Protein AF-A0A293ML56-F1 (afdb_monomer)

Mean predicted aligned error: 10.63 Å

Radius of gyration: 16.49 Å; Cα contacts (8 Å, |Δi|>4): 167; cha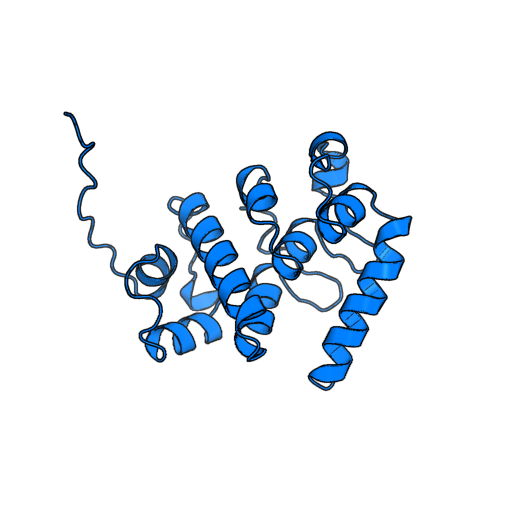ins: 1; bounding box: 34×55×40 Å

Solvent-accessible surface area (backbone atoms only — not comparable to full-atom values): 9552 Å² total; per-residue (Å²): 132,78,53,80,68,55,49,54,56,44,51,57,53,52,54,66,57,33,53,78,79,29,69,44,50,30,24,53,74,69,66,42,90,64,33,69,80,50,66,43,79,64,59,65,71,38,53,38,98,59,41,39,38,53,56,36,52,29,42,68,73,45,45,49,72,56,62,75,74,46,84,53,79,78,55,49,77,45,53,25,75,85,68,45,26,24,60,52,46,27,48,49,34,46,70,61,74,47,68,67,45,29,52,35,30,49,54,40,45,29,50,51,41,64,76,39,66,89,62,81,68,62,45,50,77,76,35,51,67,52,42,56,44,54,76,66,46,83,81,65,85,82,46,59,40,47,43,63,52,70,65,62,85,66,86,74,77,82,67,82,88,84,130

Secondary structure (DSSP, 8-state):
---HHHHHHHHHHHHHHHHHH-HHHHHHHTT-TTGGGG--HHHHH---TTS--HHHHHHHHT-HHHHHHS-HHHHSS---TTS--HHHHHHHHHHT--HHHHHHHHHHHHHHHHHTTTTT--HHHH-HHHHHHHTT-TT-SS-HHHHHHHT------------

Organism: Ornithodoros erraticus (NCBI:txid265619)

Nearest PDB structures (foldseek):
  5et0-assembly1_A  TM=6.846E-01  e=7.139E-02  Mus musculus
  6wj5-assembly1_D  TM=4.632E-01  e=1.851E-02  Homo sapiens
  8pwl-assembly1_A  TM=4.954E-01  e=7.139E-02  Homo sapiens
  7lcy-assembly2_B  TM=3.608E-01  e=8.689E-01  Drosophila melanogaster

Foldseek 3Di:
DDDLVVVVVVVVVLLVQQVPPAVLLVCLLVVPPVSVVSDDPDSQCDAGPQRDGSLLSCLLNLVLVCVVPHPVQVQQCGATNVRDGSLNSLLSLCVSPDPVSVVSSQSNLLSNLVVCVVPPDQCCVSRVSVLVVCVVPVPPPDGSNVCSSVVPPPDDDPDPDDD

Sequence (163 aa):
MYGKGDYEQLLFFLDSFTAASCPLHSAVISGNPLYQRYVNEENLRARDDFGRSVLHVAALHGHVDILKIFPIKESLTVRDRFGMTPLMYLDKLWKDGHSEKRSLALRSLDMLCSQLYDAQVAWDKQLPAISRNIKKERVVLASVLCHAVMGDFSVERLAPCEH

Structure (mmCIF, N/CA/C/O backbone):
data_AF-A0A293ML56-F1
#
_entry.id   AF-A0A293ML56-F1
#
loop_
_atom_site.group_PDB
_atom_site.id
_atom_site.type_symbol
_atom_site.label_atom_id
_atom_site.label_alt_id
_atom_site.label_comp_id
_atom_site.label_asym_id
_atom_site.label_entity_id
_atom_site.label_seq_id
_atom_site.pdbx_PDB_ins_code
_atom_site.Cartn_x
_atom_site.Cartn_y
_atom_site.Cartn_z
_atom_site.occupancy
_atom_site.B_iso_or_equiv
_atom_site.auth_seq_id
_atom_site.auth_comp_id
_atom_site.auth_asym_id
_atom_site.auth_atom_id
_atom_site.pdbx_PDB_model_num
ATOM 1 N N . MET A 1 1 ? -10.708 -19.250 2.090 1.00 48.72 1 MET A N 1
ATOM 2 C CA . MET A 1 1 ? -10.039 -17.979 2.446 1.00 48.72 1 MET A CA 1
ATOM 3 C C . MET A 1 1 ? -8.786 -18.350 3.221 1.00 48.72 1 MET A C 1
ATOM 5 O O . MET A 1 1 ? -8.922 -19.086 4.186 1.00 48.72 1 MET A O 1
ATOM 9 N N . TYR A 1 2 ? -7.603 -17.960 2.744 1.00 45.88 2 TYR A N 1
ATOM 10 C CA . TYR A 1 2 ? -6.306 -18.332 3.332 1.00 45.88 2 TYR A CA 1
ATOM 11 C C . TYR A 1 2 ? -6.195 -17.930 4.811 1.00 45.88 2 TYR A C 1
ATOM 13 O O . TYR A 1 2 ? -6.778 -16.916 5.215 1.00 45.88 2 TYR A O 1
ATOM 21 N N . GLY A 1 3 ? -5.465 -18.717 5.608 1.00 54.38 3 GLY A N 1
ATOM 22 C CA . GLY A 1 3 ? -5.187 -18.406 7.006 1.00 54.38 3 GLY A CA 1
ATOM 23 C C . GLY A 1 3 ? -4.442 -17.077 7.148 1.00 54.38 3 GLY A C 1
ATOM 24 O O . GLY A 1 3 ? -3.784 -16.604 6.222 1.00 54.38 3 GLY A O 1
ATOM 25 N N . LYS A 1 4 ? -4.562 -16.441 8.319 1.00 57.19 4 LYS A N 1
ATOM 26 C CA . LYS A 1 4 ? -3.985 -15.114 8.594 1.00 57.19 4 LYS A CA 1
ATOM 27 C C . LYS A 1 4 ? -2.470 -15.059 8.317 1.00 57.19 4 LYS A C 1
ATOM 29 O O . LYS A 1 4 ? -2.021 -14.097 7.710 1.00 57.19 4 LYS A O 1
ATOM 34 N N . GLY A 1 5 ? -1.723 -16.104 8.693 1.00 59.25 5 GLY A N 1
ATOM 35 C CA . GLY A 1 5 ? -0.283 -16.226 8.416 1.00 59.25 5 GLY A CA 1
ATOM 36 C C . GLY A 1 5 ? 0.046 -16.532 6.950 1.00 59.25 5 GLY A C 1
ATOM 37 O O . GLY A 1 5 ? 1.013 -15.997 6.414 1.00 59.25 5 GLY A O 1
ATOM 38 N N . ASP A 1 6 ? -0.803 -17.308 6.273 1.00 65.94 6 ASP A N 1
ATOM 39 C CA . ASP A 1 6 ? -0.615 -17.670 4.863 1.00 65.94 6 ASP A CA 1
ATOM 40 C C . ASP A 1 6 ? -0.719 -16.445 3.952 1.00 65.94 6 ASP A C 1
ATOM 42 O O . ASP A 1 6 ? -0.051 -16.368 2.929 1.00 65.94 6 ASP A O 1
ATOM 46 N N . TYR A 1 7 ? -1.550 -15.464 4.318 1.00 70.88 7 TYR A N 1
ATOM 47 C CA . TYR A 1 7 ? -1.723 -14.259 3.513 1.00 70.88 7 TYR A CA 1
ATOM 48 C C . TYR A 1 7 ? -0.512 -13.324 3.555 1.00 70.88 7 TYR A C 1
ATOM 50 O O . TYR A 1 7 ? -0.224 -12.669 2.562 1.00 70.88 7 TYR A O 1
ATOM 58 N N . GLU A 1 8 ? 0.198 -13.238 4.677 1.00 69.12 8 GLU A N 1
ATOM 59 C CA . GLU A 1 8 ? 1.400 -12.398 4.765 1.00 69.12 8 GLU A CA 1
ATOM 60 C C . GLU A 1 8 ? 2.562 -13.010 4.009 1.00 69.12 8 GLU A C 1
ATOM 62 O O . GLU A 1 8 ? 3.251 -12.316 3.267 1.00 69.12 8 GLU A O 1
ATOM 67 N N . GLN A 1 9 ? 2.728 -14.324 4.150 1.00 75.44 9 GLN A N 1
ATOM 68 C CA . GLN A 1 9 ? 3.687 -15.080 3.356 1.00 75.44 9 GLN A CA 1
ATOM 69 C C . GLN A 1 9 ? 3.346 -14.993 1.870 1.00 75.44 9 GLN A C 1
ATOM 71 O O . GLN A 1 9 ? 4.243 -14.805 1.054 1.00 75.44 9 GLN A O 1
ATOM 76 N N . LEU A 1 10 ? 2.055 -15.047 1.523 1.00 77.38 10 LEU A N 1
ATOM 77 C CA . LEU A 1 10 ? 1.583 -14.811 0.165 1.00 77.38 10 LEU A CA 1
ATOM 78 C C . LEU A 1 10 ? 1.966 -13.406 -0.302 1.00 77.38 10 LEU A C 1
ATOM 80 O O . LEU A 1 10 ? 2.605 -13.296 -1.332 1.00 77.38 10 LEU A O 1
ATOM 84 N N . LEU A 1 11 ? 1.641 -12.341 0.434 1.00 78.06 11 LEU A N 1
ATOM 85 C CA . LEU A 1 11 ? 1.986 -10.974 0.029 1.00 78.06 11 LEU A CA 1
ATOM 86 C C . LEU A 1 11 ? 3.496 -10.773 -0.141 1.00 78.06 11 LEU A C 1
ATOM 88 O O . LEU A 1 11 ? 3.914 -10.266 -1.177 1.00 78.06 11 LEU A O 1
ATOM 92 N N . PHE A 1 12 ? 4.299 -11.242 0.814 1.00 80.25 12 PHE A N 1
ATOM 93 C CA . PHE A 1 12 ? 5.759 -11.209 0.718 1.00 80.25 12 PHE A CA 1
ATOM 94 C C . PHE A 1 12 ? 6.260 -11.946 -0.531 1.00 80.25 12 PHE A C 1
ATOM 96 O O . PHE A 1 12 ? 7.122 -11.455 -1.260 1.00 80.25 12 PHE A O 1
ATOM 103 N N . PHE A 1 13 ? 5.685 -13.116 -0.814 1.00 82.50 13 PHE A N 1
ATOM 104 C CA . PHE A 1 13 ? 5.980 -13.867 -2.024 1.00 82.50 13 PHE A CA 1
ATOM 105 C C . PHE A 1 13 ? 5.579 -13.085 -3.282 1.00 82.50 13 PHE A C 1
ATOM 107 O O . PHE A 1 13 ? 6.384 -12.983 -4.200 1.00 82.50 13 PHE A O 1
ATOM 114 N N . LEU A 1 14 ? 4.397 -12.467 -3.330 1.00 82.06 14 LEU A N 1
ATOM 115 C CA . LEU A 1 14 ? 3.957 -11.656 -4.471 1.00 82.06 14 LEU A CA 1
ATOM 116 C C . LEU A 1 14 ? 4.897 -10.466 -4.715 1.00 82.06 14 LEU A C 1
ATOM 118 O O . LEU A 1 14 ? 5.261 -10.199 -5.860 1.00 82.06 14 LEU A O 1
ATOM 122 N N . ASP A 1 15 ? 5.341 -9.795 -3.653 1.00 83.62 15 ASP A N 1
ATOM 123 C CA . ASP A 1 15 ? 6.266 -8.661 -3.736 1.00 83.62 15 ASP A CA 1
ATOM 124 C C . ASP A 1 15 ? 7.600 -9.058 -4.385 1.00 83.62 15 ASP A C 1
ATOM 126 O O . ASP A 1 15 ? 8.144 -8.297 -5.190 1.00 83.62 15 ASP A O 1
ATOM 130 N N . SER A 1 16 ? 8.070 -10.290 -4.156 1.00 80.38 16 SER A N 1
ATOM 131 C CA . SER A 1 16 ? 9.282 -10.811 -4.804 1.00 80.38 16 SER A CA 1
ATOM 132 C C . SER A 1 16 ? 9.177 -10.910 -6.335 1.00 80.38 16 SER A C 1
ATOM 134 O O . SER A 1 16 ? 10.177 -10.708 -7.022 1.00 80.38 16 SER A O 1
ATOM 136 N N . PHE A 1 17 ? 7.977 -11.133 -6.890 1.00 73.94 17 PHE A N 1
ATOM 137 C CA . PHE A 1 17 ? 7.753 -11.175 -8.344 1.00 73.94 17 PHE A CA 1
ATOM 138 C C . PHE A 1 17 ? 7.593 -9.781 -8.951 1.00 73.94 17 PHE A C 1
ATOM 140 O O . PHE A 1 17 ? 8.063 -9.526 -10.058 1.00 73.94 17 PHE A O 1
ATOM 147 N N . THR A 1 18 ? 6.987 -8.849 -8.214 1.00 71.06 18 THR A N 1
ATOM 148 C CA . THR A 1 18 ? 6.757 -7.485 -8.722 1.00 71.06 18 THR A CA 1
ATOM 149 C C . THR A 1 18 ? 8.021 -6.680 -8.972 1.00 71.06 18 THR A C 1
ATOM 151 O O . THR A 1 18 ? 8.007 -5.761 -9.793 1.00 71.06 18 THR A O 1
ATOM 154 N N . ALA A 1 19 ? 9.122 -7.041 -8.308 1.00 63.16 19 ALA A N 1
ATOM 155 C CA . ALA A 1 19 ? 10.416 -6.407 -8.511 1.00 63.16 19 ALA A CA 1
ATOM 156 C C . ALA A 1 19 ? 10.926 -6.543 -9.959 1.00 63.16 19 ALA A C 1
ATOM 15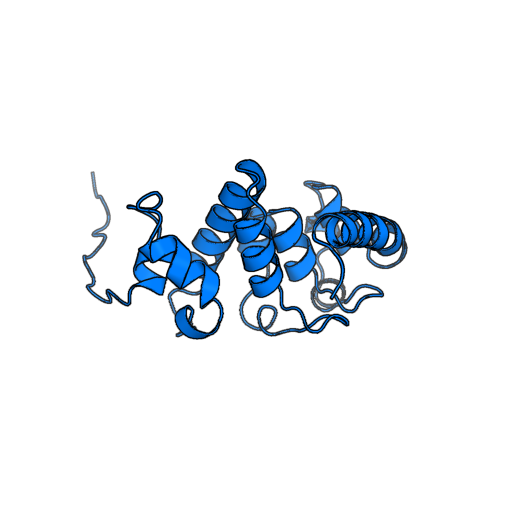8 O O . ALA A 1 19 ? 11.696 -5.701 -10.417 1.00 63.16 19 ALA A O 1
ATOM 159 N N . ALA A 1 20 ? 10.479 -7.571 -10.691 1.00 62.50 20 ALA A N 1
ATOM 160 C CA . ALA A 1 20 ? 10.927 -7.845 -12.053 1.00 62.50 20 ALA A CA 1
ATOM 161 C C . ALA A 1 20 ? 10.094 -7.137 -13.137 1.00 62.50 20 ALA A C 1
ATOM 163 O O . ALA A 1 20 ? 10.640 -6.781 -14.179 1.00 62.50 20 ALA A O 1
ATOM 164 N N . SER A 1 21 ? 8.790 -6.931 -12.916 1.00 72.38 21 SER A N 1
ATOM 165 C CA . SER A 1 21 ? 7.853 -6.483 -13.958 1.00 72.38 21 SER A CA 1
ATOM 166 C C . SER A 1 21 ? 7.451 -5.008 -13.871 1.00 72.38 21 SER A C 1
ATOM 168 O O . SER A 1 21 ? 6.990 -4.452 -14.866 1.00 72.38 21 SER A O 1
ATOM 170 N N . CYS A 1 22 ? 7.639 -4.341 -12.725 1.00 83.88 22 CYS A N 1
ATOM 171 C CA . CYS A 1 22 ? 7.244 -2.941 -12.532 1.00 83.88 22 CYS A CA 1
ATOM 172 C C . CYS A 1 22 ? 8.277 -2.164 -11.684 1.00 83.88 22 CYS A C 1
ATOM 174 O O . CYS A 1 22 ? 8.224 -2.214 -10.451 1.00 83.88 22 CYS A O 1
ATOM 176 N N . PRO A 1 23 ? 9.185 -1.380 -12.304 1.00 85.88 23 PRO A N 1
ATOM 177 C CA . PRO A 1 23 ? 10.230 -0.641 -11.583 1.00 85.88 23 PRO A CA 1
ATOM 178 C C . PRO A 1 23 ? 9.686 0.329 -10.530 1.00 85.88 23 PRO A C 1
ATOM 180 O O . PRO A 1 23 ? 10.256 0.455 -9.447 1.00 85.88 23 PRO A O 1
ATOM 183 N N . LEU A 1 24 ? 8.559 0.986 -10.824 1.00 87.06 24 LEU A N 1
ATOM 184 C CA . LEU A 1 24 ? 7.915 1.899 -9.884 1.00 87.06 24 LEU A CA 1
ATOM 185 C C . LEU A 1 24 ? 7.376 1.151 -8.657 1.00 87.06 24 LEU A C 1
ATOM 187 O O . LEU A 1 24 ? 7.658 1.566 -7.537 1.00 87.06 24 LEU A O 1
ATOM 191 N N . HIS A 1 25 ? 6.679 0.023 -8.841 1.00 88.00 25 HIS A N 1
ATOM 192 C CA . HIS A 1 25 ? 6.221 -0.828 -7.734 1.00 88.00 25 HIS A CA 1
ATOM 193 C C . HIS A 1 25 ? 7.395 -1.332 -6.900 1.00 88.00 25 HIS A C 1
ATOM 195 O O . HIS A 1 25 ? 7.345 -1.229 -5.680 1.00 88.00 25 HIS A O 1
ATOM 201 N N . SER A 1 26 ? 8.481 -1.784 -7.531 1.00 88.00 26 SER A N 1
ATOM 202 C CA . SER A 1 26 ? 9.694 -2.201 -6.818 1.00 88.00 26 SER A CA 1
ATOM 203 C C . SER A 1 26 ? 10.304 -1.068 -5.987 1.00 88.00 26 SER A C 1
ATOM 205 O O . SER A 1 26 ? 10.731 -1.291 -4.851 1.00 88.00 26 SER A O 1
ATOM 207 N N . ALA A 1 27 ? 10.357 0.148 -6.538 1.00 88.31 27 ALA A N 1
ATOM 208 C CA . ALA A 1 27 ? 10.858 1.322 -5.831 1.00 88.31 27 ALA A CA 1
ATOM 209 C C . ALA A 1 27 ? 9.971 1.677 -4.630 1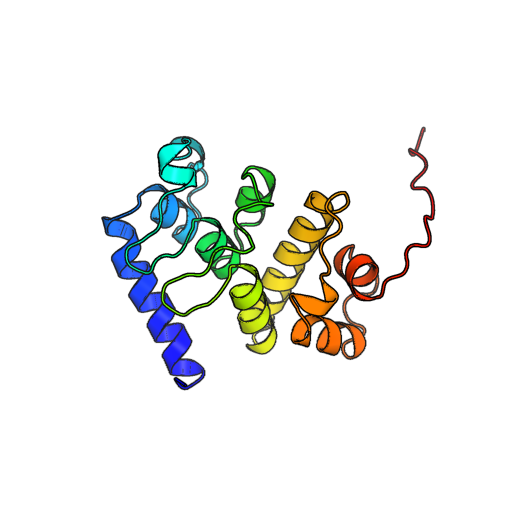.00 88.31 27 ALA A C 1
ATOM 211 O O . ALA A 1 27 ? 10.494 2.037 -3.578 1.00 88.31 27 ALA A O 1
ATOM 212 N N . VAL A 1 28 ? 8.650 1.513 -4.765 1.00 87.25 28 VAL A N 1
ATOM 213 C CA . VAL A 1 28 ? 7.708 1.650 -3.650 1.00 87.25 28 VAL A CA 1
ATOM 214 C C . VAL A 1 28 ? 7.962 0.578 -2.593 1.00 87.25 28 VAL A C 1
ATOM 216 O O . VAL A 1 28 ? 8.194 0.941 -1.456 1.00 87.25 28 VAL A O 1
ATOM 219 N N . ILE A 1 29 ? 7.991 -0.712 -2.941 1.00 87.00 29 ILE A N 1
ATOM 220 C CA . ILE A 1 29 ? 8.167 -1.831 -1.983 1.00 87.00 29 ILE A CA 1
ATOM 221 C C . ILE A 1 29 ? 9.452 -1.688 -1.169 1.00 87.00 29 ILE A C 1
ATOM 223 O O . ILE A 1 29 ? 9.476 -1.937 0.033 1.00 87.00 29 ILE A O 1
ATOM 227 N N . SER A 1 30 ? 10.533 -1.284 -1.834 1.00 85.81 30 SER A N 1
ATOM 228 C CA . SER A 1 30 ? 11.844 -1.100 -1.207 1.00 85.81 30 SER A CA 1
ATOM 229 C C . SER A 1 30 ? 11.970 0.198 -0.405 1.00 85.81 30 SER A C 1
ATOM 231 O O . SER A 1 30 ? 13.010 0.421 0.214 1.00 85.81 30 SER A O 1
ATOM 233 N N . GLY A 1 31 ? 10.957 1.072 -0.421 1.00 84.00 31 GLY A N 1
ATOM 234 C CA . GLY A 1 31 ? 11.021 2.391 0.206 1.00 84.00 31 GLY A CA 1
ATOM 235 C C . GLY A 1 31 ? 12.096 3.297 -0.398 1.00 84.00 31 GLY A C 1
ATOM 236 O O . GLY A 1 31 ? 12.647 4.151 0.296 1.00 84.00 31 GLY A O 1
ATOM 237 N N . ASN A 1 32 ? 12.431 3.106 -1.676 1.00 84.25 32 ASN A N 1
ATOM 238 C CA . ASN A 1 32 ? 13.498 3.845 -2.334 1.00 84.25 32 ASN A CA 1
ATOM 239 C C . ASN A 1 32 ? 13.098 5.325 -2.481 1.00 84.25 32 ASN A C 1
ATOM 241 O O . ASN A 1 32 ? 12.179 5.612 -3.247 1.00 84.25 32 ASN A O 1
ATOM 245 N N . PRO A 1 33 ? 13.799 6.288 -1.851 1.00 79.38 33 PRO A N 1
ATOM 246 C CA . PRO A 1 33 ? 13.430 7.708 -1.901 1.00 79.38 33 PRO A CA 1
ATOM 247 C C . PRO A 1 33 ? 13.501 8.303 -3.316 1.00 79.38 33 PRO A C 1
ATOM 249 O O . PRO A 1 33 ? 12.928 9.356 -3.581 1.00 79.38 33 PRO A O 1
ATOM 252 N N . LEU A 1 34 ? 14.172 7.622 -4.248 1.00 82.81 34 LEU A N 1
ATOM 253 C CA . LEU A 1 34 ? 14.259 7.997 -5.654 1.00 82.81 34 LEU A CA 1
ATOM 254 C C . LEU A 1 34 ? 13.102 7.441 -6.498 1.00 82.81 34 LEU A C 1
ATOM 256 O O . LEU A 1 34 ? 13.174 7.538 -7.724 1.00 82.81 34 LEU A O 1
ATOM 260 N N . TYR A 1 35 ? 12.035 6.893 -5.893 1.00 83.62 35 TYR A N 1
ATOM 261 C CA . TYR A 1 35 ? 10.863 6.375 -6.618 1.00 83.62 35 TYR A CA 1
ATOM 262 C C . TYR A 1 35 ? 10.303 7.387 -7.629 1.00 83.62 35 TYR A C 1
ATOM 264 O O . TYR A 1 35 ? 9.840 6.995 -8.696 1.00 83.62 35 TYR A O 1
ATOM 272 N N . GLN A 1 36 ? 10.417 8.687 -7.326 1.00 81.62 36 GLN A N 1
ATOM 273 C CA . GLN A 1 36 ? 9.993 9.802 -8.177 1.00 81.62 36 GLN A CA 1
ATOM 274 C C . GLN A 1 36 ? 10.603 9.750 -9.584 1.00 81.62 36 GLN A C 1
ATOM 276 O O . GLN A 1 36 ? 9.956 10.153 -10.544 1.00 81.62 36 GLN A O 1
ATOM 281 N N . ARG A 1 37 ? 11.813 9.194 -9.736 1.00 84.62 37 ARG A N 1
ATOM 282 C CA . ARG A 1 37 ? 12.469 9.024 -11.044 1.00 84.62 37 ARG A CA 1
ATOM 283 C C . ARG A 1 37 ? 11.752 8.031 -11.957 1.00 84.62 37 ARG A C 1
ATOM 285 O O . ARG A 1 37 ? 11.935 8.088 -13.166 1.00 84.62 37 ARG A O 1
ATOM 292 N N . TYR A 1 38 ? 10.959 7.129 -11.384 1.00 83.56 38 TYR A N 1
ATOM 293 C CA . TYR A 1 38 ? 10.189 6.126 -12.118 1.00 83.56 38 TYR A CA 1
ATOM 294 C C . TYR A 1 38 ? 8.731 6.552 -12.334 1.00 83.56 38 TYR A C 1
ATOM 296 O O . TYR A 1 38 ? 7.964 5.807 -12.946 1.00 83.56 38 TYR A O 1
ATOM 304 N N . VAL A 1 39 ? 8.334 7.728 -11.836 1.00 83.75 39 VAL A N 1
ATOM 305 C CA . VAL A 1 39 ? 6.972 8.248 -11.976 1.00 83.75 39 VAL A CA 1
ATOM 306 C C . VAL A 1 39 ? 6.812 8.875 -13.354 1.00 83.75 39 VAL A C 1
ATOM 308 O O . VAL A 1 39 ? 7.401 9.906 -13.661 1.00 83.75 39 VAL A O 1
ATOM 311 N N . ASN A 1 40 ? 5.983 8.249 -14.179 1.00 83.12 40 ASN A N 1
ATOM 312 C CA . ASN A 1 40 ? 5.482 8.791 -15.436 1.00 83.12 40 ASN A CA 1
ATOM 313 C C . ASN A 1 40 ? 4.022 8.336 -15.618 1.00 83.12 40 ASN A C 1
ATOM 315 O O . ASN A 1 40 ? 3.553 7.462 -14.884 1.00 83.12 40 ASN A O 1
ATOM 319 N N . GLU A 1 41 ? 3.284 8.936 -16.556 1.00 77.25 41 GLU A N 1
ATOM 320 C CA . GLU A 1 41 ? 1.852 8.641 -16.752 1.00 77.25 41 GLU A CA 1
ATOM 321 C C . GLU A 1 41 ? 1.563 7.159 -17.043 1.00 77.25 41 GLU A C 1
ATOM 323 O O . GLU A 1 41 ? 0.524 6.635 -16.635 1.00 77.25 41 GLU A O 1
ATOM 328 N N . GLU A 1 42 ? 2.492 6.474 -17.709 1.00 81.38 42 GLU A N 1
ATOM 329 C CA . GLU A 1 42 ? 2.386 5.058 -18.053 1.00 81.38 42 GLU A CA 1
ATOM 330 C C . GLU A 1 42 ? 2.524 4.168 -16.808 1.00 81.38 42 GLU A C 1
ATOM 332 O O . GLU A 1 42 ? 1.616 3.406 -16.475 1.00 81.38 42 GLU A O 1
ATOM 337 N N . ASN A 1 43 ? 3.606 4.338 -16.048 1.00 81.38 43 ASN A N 1
ATOM 338 C CA . ASN A 1 43 ? 3.903 3.593 -14.823 1.00 81.38 43 ASN A CA 1
ATOM 339 C C . ASN A 1 43 ? 2.893 3.885 -13.708 1.00 81.38 43 ASN A C 1
ATOM 341 O O . ASN A 1 43 ? 2.607 3.018 -12.885 1.00 81.38 43 ASN A O 1
ATOM 345 N N . LEU A 1 44 ? 2.325 5.093 -13.688 1.00 78.94 44 LEU A N 1
ATOM 346 C CA . LEU A 1 44 ? 1.247 5.488 -12.779 1.00 78.94 44 LEU A CA 1
ATOM 347 C C . LEU A 1 44 ? 0.002 4.610 -12.937 1.00 78.94 44 LEU A C 1
ATOM 349 O O . LEU A 1 44 ? -0.662 4.278 -11.953 1.00 78.94 44 LEU A O 1
ATOM 353 N N . ARG A 1 45 ? -0.315 4.250 -14.183 1.00 81.44 45 ARG A N 1
ATOM 354 C CA . ARG A 1 45 ? -1.462 3.405 -14.538 1.00 81.44 45 ARG A CA 1
ATOM 355 C C . ARG A 1 45 ? -1.091 1.930 -14.651 1.00 81.44 45 ARG A C 1
ATOM 357 O O . ARG A 1 45 ? -1.993 1.090 -14.719 1.00 81.44 45 ARG A O 1
ATOM 364 N N . ALA A 1 46 ? 0.204 1.619 -14.651 1.00 84.75 46 ALA A N 1
ATOM 365 C CA . ALA A 1 46 ? 0.700 0.260 -14.707 1.00 84.75 46 ALA A CA 1
ATOM 366 C C . ALA A 1 46 ? 0.194 -0.557 -13.516 1.00 84.75 46 ALA A C 1
ATOM 368 O O . ALA A 1 46 ? 0.034 -0.082 -12.384 1.00 84.75 46 ALA A O 1
ATOM 369 N N . ARG A 1 47 ? -0.066 -1.826 -13.804 1.00 87.06 47 ARG A N 1
ATOM 370 C CA . ARG A 1 47 ? -0.443 -2.822 -12.816 1.00 87.06 47 ARG A CA 1
ATOM 371 C C . ARG A 1 47 ? 0.602 -3.913 -12.841 1.00 87.06 47 ARG A C 1
ATOM 373 O O . ARG A 1 47 ? 1.059 -4.285 -13.918 1.00 87.06 47 ARG A O 1
ATOM 380 N N . ASP A 1 48 ? 0.940 -4.410 -11.663 1.00 87.38 48 ASP A N 1
ATOM 381 C CA . ASP A 1 48 ? 1.821 -5.562 -11.567 1.00 87.38 48 ASP A CA 1
ATOM 382 C C . ASP A 1 48 ? 1.136 -6.831 -12.102 1.00 87.38 48 ASP A C 1
ATOM 384 O O . ASP A 1 48 ? -0.046 -6.837 -12.479 1.00 87.38 48 ASP A O 1
ATOM 388 N N . ASP A 1 49 ? 1.865 -7.944 -12.080 1.00 86.31 49 ASP A N 1
ATOM 389 C CA . ASP A 1 49 ? 1.361 -9.233 -12.557 1.00 86.31 49 ASP A CA 1
ATOM 390 C C . ASP A 1 49 ? 0.108 -9.709 -11.808 1.00 86.31 49 ASP A C 1
ATOM 392 O O . ASP A 1 49 ? -0.676 -10.493 -12.345 1.00 86.31 49 ASP A O 1
ATOM 396 N N . PHE A 1 50 ? -0.159 -9.173 -10.617 1.00 85.88 50 PHE A N 1
ATOM 397 C CA . PHE A 1 50 ? -1.321 -9.468 -9.780 1.00 85.88 50 PHE A CA 1
ATOM 398 C C . PHE A 1 50 ? -2.429 -8.417 -9.894 1.00 85.88 50 PHE A C 1
ATOM 400 O O . PHE A 1 50 ? -3.426 -8.482 -9.175 1.00 85.88 50 PHE A O 1
ATOM 407 N N . GLY A 1 51 ? -2.311 -7.478 -10.832 1.00 87.75 51 GLY A N 1
ATOM 408 C CA . GLY A 1 51 ? -3.294 -6.425 -11.053 1.00 87.75 51 GLY A CA 1
ATOM 409 C C . GLY A 1 51 ? -3.248 -5.303 -10.012 1.00 87.75 51 GLY A C 1
ATOM 410 O O . GLY A 1 51 ? -4.143 -4.456 -10.014 1.00 87.75 51 GLY A O 1
ATOM 411 N N . ARG A 1 52 ? -2.240 -5.273 -9.134 1.00 89.06 52 ARG A N 1
ATOM 412 C CA . ARG A 1 52 ? -2.061 -4.240 -8.112 1.00 89.06 52 ARG A CA 1
ATOM 413 C C . ARG A 1 52 ? -1.537 -2.964 -8.760 1.00 89.06 52 ARG A C 1
ATOM 415 O O . ARG A 1 52 ? -0.546 -2.968 -9.489 1.00 89.06 52 ARG A O 1
ATOM 422 N N . SER A 1 53 ? -2.195 -1.848 -8.470 1.00 88.56 53 SER A N 1
ATOM 423 C CA . SER A 1 53 ? -1.662 -0.512 -8.763 1.00 88.56 53 SER A CA 1
ATOM 424 C C . SER A 1 53 ? -0.606 -0.104 -7.733 1.00 88.56 53 SER A C 1
ATOM 426 O O . SER A 1 53 ? -0.547 -0.672 -6.640 1.00 88.56 53 SER A O 1
ATOM 428 N N . VAL A 1 54 ? 0.161 0.948 -8.029 1.00 87.25 54 VAL A N 1
ATOM 429 C CA . VAL A 1 54 ? 1.100 1.551 -7.066 1.00 87.25 54 VAL A CA 1
ATOM 430 C C . VAL A 1 54 ? 0.436 1.879 -5.728 1.00 87.25 54 VAL A C 1
ATOM 432 O O . VAL A 1 54 ? 1.061 1.693 -4.690 1.00 87.25 54 VAL A O 1
ATOM 435 N N . LEU A 1 55 ? -0.836 2.299 -5.715 1.00 86.50 55 LEU A N 1
ATOM 436 C CA . LEU A 1 55 ? -1.536 2.590 -4.460 1.00 86.50 55 LEU A CA 1
ATOM 437 C C . LEU A 1 55 ? -1.780 1.350 -3.598 1.00 86.50 55 LEU A C 1
ATOM 439 O O . LEU A 1 55 ? -1.746 1.470 -2.379 1.00 86.50 55 LEU A O 1
ATOM 443 N N . HIS A 1 56 ? -2.007 0.172 -4.190 1.00 87.06 56 HIS A N 1
ATOM 444 C CA . HIS A 1 56 ? -2.143 -1.067 -3.412 1.00 87.06 56 HIS A CA 1
ATOM 445 C C . HIS A 1 56 ? -0.852 -1.356 -2.646 1.00 87.06 56 HIS A C 1
ATOM 447 O O . HIS A 1 56 ? -0.871 -1.658 -1.456 1.00 87.06 56 HIS A O 1
ATOM 453 N N . VAL A 1 57 ? 0.273 -1.214 -3.342 1.00 87.62 57 VAL A N 1
ATOM 454 C CA . VAL A 1 57 ? 1.608 -1.464 -2.805 1.00 87.62 57 VAL A CA 1
ATOM 455 C C . VAL A 1 57 ? 1.992 -0.389 -1.783 1.00 87.62 57 VAL A C 1
ATOM 457 O O . VAL A 1 57 ? 2.414 -0.707 -0.675 1.00 87.62 57 VAL A O 1
ATOM 460 N N . ALA A 1 58 ? 1.757 0.888 -2.089 1.00 86.44 58 ALA A N 1
ATOM 461 C CA . ALA A 1 58 ? 2.008 1.990 -1.162 1.00 86.44 58 ALA A CA 1
ATOM 462 C C . ALA A 1 58 ? 1.161 1.877 0.116 1.00 86.44 58 ALA A C 1
ATOM 464 O O . ALA A 1 58 ? 1.664 2.170 1.197 1.00 86.44 58 ALA A O 1
ATOM 465 N N . ALA A 1 59 ? -0.091 1.416 0.012 1.00 84.94 59 ALA A N 1
ATOM 466 C CA . ALA A 1 59 ? -0.949 1.144 1.163 1.00 84.94 59 ALA A CA 1
ATOM 467 C C . ALA A 1 59 ? -0.444 -0.037 2.007 1.00 84.94 59 ALA A C 1
ATOM 469 O O . ALA A 1 59 ? -0.528 0.014 3.232 1.00 84.94 59 ALA A O 1
ATOM 470 N N . LEU A 1 60 ? 0.098 -1.080 1.368 1.00 84.06 60 LEU A N 1
ATOM 471 C CA . LEU A 1 60 ? 0.647 -2.247 2.059 1.00 84.06 60 LEU A CA 1
ATOM 472 C C . LEU A 1 60 ? 1.919 -1.913 2.855 1.00 84.06 60 LEU A C 1
ATOM 474 O O . LEU A 1 60 ? 2.051 -2.332 4.004 1.00 84.06 60 LEU A O 1
ATOM 478 N N . HIS A 1 61 ? 2.834 -1.153 2.252 1.00 84.06 61 HIS A N 1
ATOM 479 C CA . HIS A 1 61 ? 4.131 -0.812 2.850 1.00 84.06 61 HIS A CA 1
ATOM 480 C C . HIS A 1 61 ? 4.133 0.535 3.588 1.00 84.06 61 HIS A C 1
ATOM 482 O O . HIS A 1 61 ? 5.089 0.866 4.283 1.00 84.06 61 HIS A O 1
ATOM 488 N N . GLY A 1 62 ? 3.044 1.303 3.487 1.00 76.00 62 GLY A N 1
ATOM 489 C CA . GLY A 1 62 ? 2.836 2.536 4.242 1.00 76.00 62 GLY A CA 1
ATOM 490 C C . GLY A 1 62 ? 3.665 3.719 3.779 1.00 76.00 62 GLY A C 1
ATOM 491 O O . GLY A 1 62 ? 4.058 4.567 4.583 1.00 76.00 62 GLY A O 1
ATOM 492 N N . HIS A 1 63 ? 3.918 3.799 2.479 1.00 82.25 63 HIS A N 1
ATOM 493 C CA . HIS A 1 63 ? 4.612 4.929 1.876 1.00 82.25 63 HIS A CA 1
ATOM 494 C C . HIS A 1 63 ? 3.653 6.106 1.692 1.00 82.25 63 HIS A C 1
ATOM 496 O O . HIS A 1 63 ? 3.197 6.410 0.590 1.00 82.25 63 HIS A O 1
ATOM 502 N N . VAL A 1 64 ? 3.352 6.779 2.804 1.00 77.44 64 VAL A N 1
ATOM 503 C CA . VAL A 1 64 ? 2.423 7.918 2.871 1.00 77.44 64 VAL A CA 1
ATOM 504 C C . VAL A 1 64 ? 2.847 9.060 1.939 1.00 77.44 64 VAL A C 1
ATOM 506 O O . VAL A 1 64 ? 1.998 9.749 1.380 1.00 77.44 64 VAL A O 1
ATOM 509 N N . ASP A 1 65 ? 4.147 9.242 1.711 1.00 78.75 65 ASP A N 1
ATOM 510 C CA . ASP A 1 65 ? 4.654 10.297 0.826 1.00 78.75 65 ASP A CA 1
ATOM 511 C C . ASP A 1 65 ? 4.288 10.073 -0.644 1.00 78.75 65 ASP A C 1
ATOM 513 O O . ASP A 1 65 ? 4.068 11.033 -1.376 1.00 78.75 65 ASP A O 1
ATOM 517 N N . ILE A 1 66 ? 4.125 8.816 -1.060 1.00 75.56 66 ILE A N 1
ATOM 518 C CA . ILE A 1 66 ? 3.650 8.474 -2.406 1.00 75.56 66 ILE A CA 1
ATOM 519 C C . ILE A 1 66 ? 2.176 8.849 -2.544 1.00 75.56 66 ILE A C 1
ATOM 521 O O . ILE A 1 66 ? 1.768 9.385 -3.573 1.00 75.56 66 ILE A O 1
ATOM 525 N N . LEU A 1 67 ? 1.392 8.646 -1.479 1.00 73.94 67 LEU A N 1
ATOM 526 C CA . LEU A 1 67 ? -0.017 9.034 -1.449 1.00 73.94 67 LEU A CA 1
ATOM 527 C C . LEU A 1 67 ? -0.191 10.550 -1.619 1.00 73.94 67 LEU A C 1
ATOM 529 O O . LEU A 1 67 ? -1.183 10.960 -2.196 1.00 73.94 67 LEU A O 1
ATOM 533 N N . LYS A 1 68 ? 0.767 11.386 -1.193 1.00 71.06 68 LYS A N 1
ATOM 534 C CA . LYS A 1 68 ? 0.692 12.852 -1.366 1.00 71.06 68 LYS A CA 1
ATOM 535 C C . LYS A 1 68 ? 0.872 13.323 -2.809 1.00 71.06 68 LYS A C 1
ATOM 537 O O . LYS A 1 68 ? 0.398 14.396 -3.158 1.00 71.06 68 LYS A O 1
ATOM 542 N N . ILE A 1 69 ? 1.626 12.577 -3.612 1.00 69.94 69 ILE A N 1
ATOM 543 C CA . ILE A 1 69 ? 2.110 13.038 -4.924 1.00 69.94 69 ILE A CA 1
ATOM 544 C C . ILE A 1 69 ? 1.288 12.418 -6.063 1.00 69.94 69 ILE A C 1
ATOM 546 O O . ILE A 1 69 ? 1.236 12.957 -7.165 1.00 69.94 69 ILE A O 1
ATOM 550 N N . PHE A 1 70 ? 0.638 11.282 -5.812 1.00 70.88 70 PHE A N 1
ATOM 551 C CA . PHE A 1 70 ?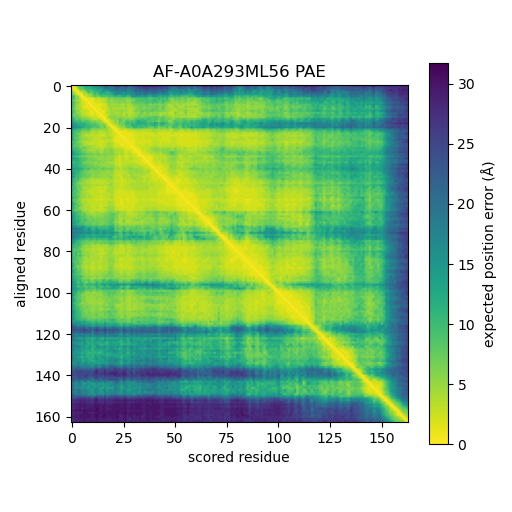 -0.070 10.525 -6.838 1.00 70.88 70 PHE A CA 1
ATOM 552 C C . PHE A 1 70 ? -1.545 10.935 -6.957 1.00 70.88 70 PHE A C 1
ATOM 554 O O . PHE A 1 70 ? -2.181 11.225 -5.947 1.00 70.88 70 PHE A O 1
ATOM 561 N N . PRO A 1 71 ? -2.147 10.884 -8.161 1.00 66.69 71 PRO A N 1
ATOM 562 C CA . PRO A 1 71 ? -3.578 11.107 -8.349 1.00 66.69 71 PRO A CA 1
ATOM 563 C C . PRO A 1 71 ? -4.389 9.968 -7.709 1.00 66.69 71 PRO A C 1
ATOM 565 O O . PRO A 1 71 ? -4.629 8.909 -8.294 1.00 66.69 71 PRO A O 1
ATOM 568 N N . ILE A 1 72 ? -4.797 10.193 -6.461 1.00 68.38 72 ILE A N 1
ATOM 569 C CA . ILE A 1 72 ? -5.362 9.170 -5.577 1.00 68.38 72 ILE A CA 1
ATOM 570 C C . ILE A 1 72 ? -6.778 8.752 -6.010 1.00 68.38 72 ILE A C 1
ATOM 572 O O . ILE A 1 72 ? -7.137 7.577 -5.960 1.00 68.38 72 ILE A O 1
ATOM 576 N N . LYS A 1 73 ? -7.596 9.712 -6.452 1.00 66.25 73 LYS A N 1
ATOM 577 C CA . LYS A 1 73 ? -9.063 9.593 -6.505 1.00 66.25 73 LYS A CA 1
ATOM 578 C C . LYS A 1 73 ? -9.572 8.438 -7.377 1.00 66.25 73 LYS A C 1
ATOM 580 O O . LYS A 1 73 ? -10.422 7.670 -6.939 1.00 66.25 73 LYS A O 1
ATOM 585 N N . GLU A 1 74 ? -9.030 8.282 -8.580 1.00 64.94 74 GLU A N 1
ATOM 586 C CA . GLU A 1 74 ? -9.446 7.235 -9.530 1.00 64.94 74 GLU A CA 1
ATOM 587 C C . GLU A 1 74 ? -8.853 5.862 -9.190 1.00 64.94 74 GLU A C 1
ATOM 589 O O . GLU A 1 74 ? -9.399 4.822 -9.552 1.00 64.94 74 GLU A O 1
ATOM 594 N N . SER A 1 75 ? -7.749 5.849 -8.448 1.00 72.75 75 SER A N 1
ATOM 595 C CA . SER A 1 75 ? -6.961 4.646 -8.195 1.00 72.75 75 SER A CA 1
ATOM 596 C C . SER A 1 75 ? -7.379 3.895 -6.922 1.00 72.75 75 SER A C 1
ATOM 598 O O . SER A 1 75 ? -6.960 2.753 -6.735 1.00 72.75 75 SER A O 1
ATOM 600 N N . LEU A 1 76 ? -8.220 4.484 -6.056 1.00 75.06 76 LEU A N 1
ATOM 601 C CA . LEU A 1 76 ? -8.696 3.850 -4.810 1.00 75.06 76 LEU A CA 1
ATOM 602 C C . LEU A 1 76 ? -9.818 2.832 -4.994 1.00 75.06 76 LEU A C 1
ATOM 604 O O . LEU A 1 76 ? -10.037 2.003 -4.113 1.00 75.06 76 LEU A O 1
ATOM 608 N N . THR A 1 77 ? -10.548 2.900 -6.103 1.00 76.81 77 THR A N 1
ATOM 609 C CA . THR A 1 77 ? -11.640 1.962 -6.407 1.00 76.81 77 THR A CA 1
ATOM 610 C C . THR A 1 77 ? -11.174 0.796 -7.276 1.00 76.81 77 THR A C 1
ATOM 612 O O . THR A 1 77 ? -11.915 -0.173 -7.458 1.00 76.81 77 THR A O 1
ATOM 615 N N . VAL A 1 78 ? -9.943 0.868 -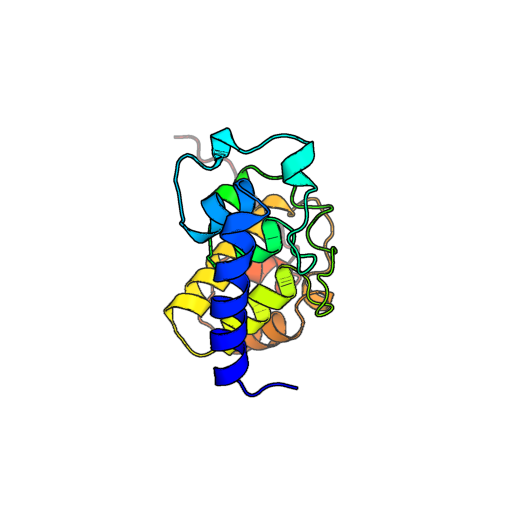7.793 1.00 82.88 78 VAL A N 1
ATOM 616 C CA . VAL A 1 78 ? -9.333 -0.185 -8.602 1.00 82.88 78 VAL A CA 1
ATOM 617 C C . VAL A 1 78 ? -9.188 -1.446 -7.764 1.00 82.88 78 VAL A C 1
ATOM 619 O O . VAL A 1 78 ? -8.714 -1.390 -6.633 1.00 82.88 78 VAL A O 1
ATOM 622 N N . ARG A 1 79 ? -9.584 -2.577 -8.348 1.00 87.00 79 ARG A N 1
ATOM 623 C CA . ARG A 1 79 ? -9.405 -3.902 -7.762 1.00 87.00 79 ARG A CA 1
ATOM 624 C C . ARG A 1 79 ? -8.243 -4.630 -8.417 1.00 87.00 79 ARG A C 1
ATOM 626 O O . ARG A 1 79 ? -8.117 -4.606 -9.645 1.00 87.00 79 ARG A O 1
ATOM 633 N N . ASP A 1 80 ? -7.445 -5.291 -7.595 1.00 88.75 80 ASP A N 1
ATOM 634 C CA . ASP A 1 80 ? -6.454 -6.266 -8.036 1.00 88.75 80 ASP A CA 1
ATOM 635 C C . ASP A 1 80 ? -7.102 -7.616 -8.414 1.00 88.75 80 ASP A C 1
ATOM 637 O O . ASP A 1 80 ? -8.329 -7.777 -8.395 1.00 88.75 80 ASP A O 1
ATOM 641 N N . ARG A 1 81 ? -6.286 -8.620 -8.764 1.00 87.50 81 ARG A N 1
ATOM 642 C CA . ARG A 1 81 ? -6.772 -9.972 -9.106 1.00 87.50 81 ARG A CA 1
ATOM 643 C C . ARG A 1 81 ? -7.379 -10.730 -7.924 1.00 87.50 81 ARG A C 1
ATOM 645 O O . ARG A 1 81 ? -8.081 -11.714 -8.146 1.00 87.50 81 ARG A O 1
ATOM 652 N N . PHE A 1 82 ? -7.149 -10.283 -6.694 1.00 82.88 82 PHE A N 1
ATOM 653 C CA . PHE A 1 82 ? -7.790 -10.818 -5.493 1.00 82.88 82 PHE A CA 1
ATOM 654 C C . PHE A 1 82 ? -9.121 -10.115 -5.189 1.00 82.88 82 PHE A C 1
ATOM 656 O O . PHE A 1 82 ? -9.798 -10.464 -4.221 1.00 82.88 82 PHE A O 1
ATOM 663 N N . GLY A 1 83 ? -9.520 -9.140 -6.014 1.00 84.38 83 GLY A N 1
ATOM 664 C CA . GLY A 1 83 ? -10.719 -8.336 -5.807 1.00 84.38 83 GLY A CA 1
ATOM 665 C C . GLY A 1 83 ? -10.561 -7.291 -4.702 1.00 84.38 83 GLY A C 1
ATOM 666 O O . GLY A 1 83 ? -11.565 -6.723 -4.267 1.00 84.38 83 GLY A O 1
ATOM 667 N N . MET A 1 84 ? -9.333 -7.046 -4.246 1.00 83.75 84 MET A N 1
ATOM 668 C CA . MET A 1 84 ? -9.009 -6.120 -3.169 1.00 83.75 84 MET A CA 1
ATOM 669 C C . MET A 1 84 ? -8.730 -4.735 -3.743 1.00 83.75 84 MET A C 1
ATOM 671 O O . MET A 1 84 ? -8.116 -4.616 -4.797 1.00 83.75 84 MET A O 1
ATOM 675 N N . THR A 1 85 ? -9.178 -3.693 -3.044 1.00 86.56 85 THR A N 1
ATOM 676 C CA . THR A 1 85 ? -8.804 -2.299 -3.332 1.00 86.56 85 THR A CA 1
ATOM 677 C C . THR A 1 85 ? -7.672 -1.844 -2.406 1.00 86.56 85 THR A C 1
ATOM 679 O O . 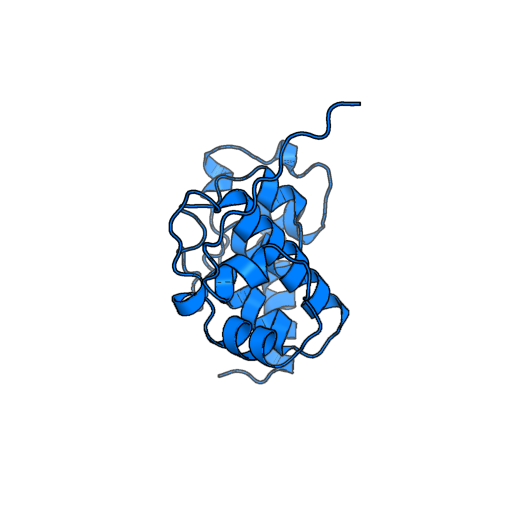THR A 1 85 ? -7.473 -2.462 -1.352 1.00 86.56 85 THR A O 1
ATOM 682 N N . PRO A 1 86 ? -6.972 -0.727 -2.693 1.00 85.06 86 PRO A N 1
ATOM 683 C CA . PRO A 1 86 ? -5.944 -0.200 -1.792 1.00 85.06 86 PRO A CA 1
ATOM 684 C C .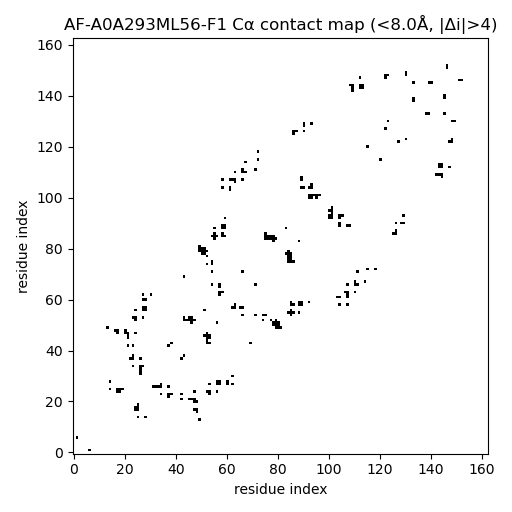 PRO A 1 86 ? -6.469 0.054 -0.371 1.00 85.06 86 PRO A C 1
ATOM 686 O O . PRO A 1 86 ? -5.782 -0.201 0.613 1.00 85.06 86 PRO A O 1
ATOM 689 N N . LEU A 1 87 ? -7.727 0.487 -0.246 1.00 81.94 87 LEU A N 1
ATOM 690 C CA . LEU A 1 87 ? -8.377 0.700 1.048 1.00 81.94 87 LEU A CA 1
ATOM 691 C C . LEU A 1 87 ? -8.626 -0.611 1.807 1.00 81.94 87 LEU A C 1
ATOM 693 O O . LEU A 1 87 ? -8.465 -0.663 3.026 1.00 81.94 87 LEU A O 1
ATOM 697 N N . MET A 1 88 ? -8.967 -1.693 1.101 1.00 80.19 88 MET A N 1
ATOM 698 C CA . MET A 1 88 ? -9.157 -3.008 1.722 1.00 80.19 88 MET A CA 1
ATOM 699 C C . MET A 1 88 ? -7.838 -3.601 2.240 1.00 80.19 88 MET A C 1
ATOM 701 O O . MET A 1 88 ? -7.851 -4.344 3.222 1.00 80.19 88 MET A O 1
ATOM 705 N N . TYR A 1 89 ? -6.698 -3.250 1.633 1.00 82.31 89 TYR A N 1
ATOM 706 C CA . TYR A 1 89 ? -5.378 -3.577 2.185 1.00 82.31 89 TYR A CA 1
ATOM 707 C C . TYR A 1 89 ? -5.167 -2.913 3.554 1.00 82.31 89 TYR A C 1
ATOM 709 O O . TYR A 1 89 ? -4.773 -3.592 4.503 1.00 82.31 89 TYR A O 1
ATOM 717 N N . LEU A 1 90 ? -5.521 -1.631 3.696 1.00 80.00 90 LEU A N 1
ATOM 718 C CA . LEU A 1 90 ? -5.430 -0.899 4.970 1.00 80.00 90 LEU A CA 1
ATOM 719 C C . LEU A 1 90 ? -6.347 -1.499 6.050 1.00 80.00 90 LEU A C 1
ATOM 721 O O . LEU A 1 90 ? -5.925 -1.654 7.195 1.00 80.00 90 LEU A O 1
ATOM 725 N N . ASP A 1 91 ? -7.571 -1.908 5.696 1.00 77.81 91 ASP A N 1
ATOM 726 C CA . ASP A 1 91 ? -8.488 -2.596 6.627 1.00 77.81 91 ASP A CA 1
ATOM 727 C C . ASP A 1 91 ? -7.906 -3.916 7.139 1.00 77.81 91 ASP A C 1
ATOM 729 O O . ASP A 1 91 ? -8.038 -4.271 8.315 1.00 77.81 91 ASP A O 1
ATOM 733 N N . LYS A 1 92 ? -7.215 -4.644 6.263 1.00 77.81 92 LYS A N 1
ATOM 734 C CA . LYS A 1 92 ? -6.577 -5.899 6.638 1.00 77.81 92 LYS A CA 1
ATOM 735 C C . LYS A 1 92 ? -5.388 -5.677 7.567 1.00 77.81 92 LYS A C 1
ATOM 737 O O . LYS A 1 92 ? -5.295 -6.368 8.580 1.00 77.81 92 LYS A O 1
ATOM 742 N N . LEU A 1 93 ? -4.549 -4.684 7.273 1.00 77.00 93 LEU A N 1
ATOM 743 C CA . LEU A 1 93 ? -3.440 -4.269 8.138 1.00 77.00 93 LEU A CA 1
ATOM 744 C C . LEU A 1 93 ? -3.929 -3.811 9.515 1.00 77.00 93 LEU A C 1
ATOM 746 O O . LEU A 1 93 ? -3.330 -4.151 10.533 1.00 77.00 93 LEU A O 1
ATOM 750 N N . TRP A 1 94 ? -5.062 -3.110 9.571 1.00 74.12 94 TRP A N 1
ATOM 751 C CA . TRP A 1 94 ? -5.685 -2.721 10.835 1.00 74.12 94 TRP A CA 1
ATOM 752 C C . TRP A 1 94 ? -6.065 -3.936 11.691 1.00 74.12 94 TRP A C 1
ATOM 754 O O . TRP A 1 94 ? -5.777 -4.016 12.894 1.00 74.12 94 TRP A O 1
ATOM 764 N N . LYS A 1 95 ? -6.737 -4.908 11.068 1.00 71.75 95 LYS A N 1
ATOM 765 C CA . LYS A 1 95 ? -7.173 -6.149 11.724 1.00 71.75 95 LYS A CA 1
ATOM 766 C C . LYS A 1 95 ? -6.006 -7.022 12.170 1.00 71.75 95 LYS A C 1
ATOM 768 O O . LYS A 1 95 ? -6.202 -7.907 13.002 1.00 71.75 95 LYS A O 1
ATOM 773 N N . ASP A 1 96 ? -4.807 -6.766 11.660 1.00 69.06 96 ASP A N 1
ATOM 774 C CA . ASP A 1 96 ? -3.663 -7.640 11.854 1.00 69.06 96 ASP A CA 1
ATOM 775 C C . ASP A 1 96 ? -3.142 -7.681 13.303 1.00 69.06 96 ASP A C 1
ATOM 777 O O . ASP A 1 96 ? -2.454 -8.615 13.696 1.00 69.06 96 ASP A O 1
ATOM 781 N N . GLY A 1 97 ? -3.554 -6.771 14.185 1.00 64.25 97 GLY A N 1
ATOM 782 C CA . GLY A 1 97 ? -3.206 -6.843 15.615 1.00 64.25 97 GLY A CA 1
ATOM 783 C C . GLY A 1 97 ? -1.763 -6.440 15.934 1.00 64.25 97 GLY A C 1
ATOM 784 O O . GLY A 1 97 ? -1.465 -6.149 17.088 1.00 64.25 97 GLY A O 1
ATOM 785 N N . HIS A 1 98 ? -0.900 -6.329 14.924 1.00 72.31 98 HIS A N 1
ATOM 786 C CA . HIS A 1 98 ? 0.418 -5.716 15.029 1.00 72.31 98 HIS A CA 1
ATOM 787 C C . HIS A 1 98 ? 0.288 -4.186 15.146 1.00 72.31 98 HIS A C 1
ATOM 789 O O . HIS A 1 98 ? -0.303 -3.528 14.285 1.00 72.31 98 HIS A O 1
ATOM 795 N N . SER A 1 99 ? 0.845 -3.610 16.215 1.00 71.81 99 SER A N 1
ATOM 796 C CA . SER A 1 99 ? 0.769 -2.173 16.538 1.00 71.81 99 SER A CA 1
ATOM 797 C C . SER A 1 99 ? 1.370 -1.269 15.453 1.00 71.81 99 SER A C 1
ATOM 799 O O . SER A 1 99 ? 0.797 -0.228 15.127 1.00 71.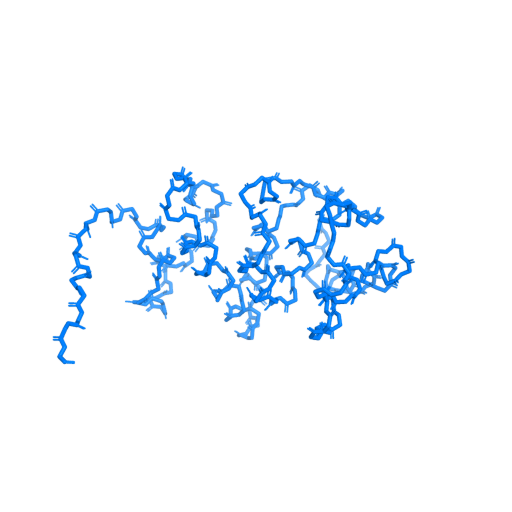81 99 SER A O 1
ATOM 801 N N . GLU A 1 100 ? 2.482 -1.696 14.854 1.00 76.56 100 GLU A N 1
ATOM 802 C CA . GLU A 1 100 ? 3.175 -1.022 13.746 1.00 76.56 100 GLU A CA 1
ATOM 803 C C . GLU A 1 100 ? 2.259 -0.857 12.522 1.00 76.56 100 GLU A C 1
ATOM 805 O O . GLU A 1 100 ? 1.976 0.258 12.086 1.00 76.56 100 GLU A O 1
ATOM 810 N N . LYS A 1 101 ? 1.694 -1.963 12.019 1.00 76.25 101 LYS A N 1
ATOM 811 C CA . LYS A 1 101 ? 0.807 -1.972 10.841 1.00 76.25 101 LYS A CA 1
ATOM 812 C C . LYS A 1 101 ? -0.494 -1.205 11.076 1.00 76.25 101 LYS A C 1
ATOM 814 O O . LYS A 1 101 ? -0.990 -0.544 10.167 1.00 76.25 101 LYS A O 1
ATOM 819 N N . ARG A 1 102 ? -1.033 -1.238 12.300 1.00 76.25 102 ARG A N 1
ATOM 820 C CA . ARG A 1 102 ? -2.182 -0.401 12.687 1.00 76.25 102 ARG A CA 1
ATOM 821 C C . ARG A 1 102 ? -1.855 1.085 12.607 1.00 76.25 102 ARG A C 1
ATOM 823 O O . ARG A 1 102 ? -2.622 1.848 12.027 1.00 76.25 102 ARG A O 1
ATOM 830 N N . SER A 1 103 ? -0.705 1.483 13.143 1.00 79.69 103 SER A N 1
ATOM 831 C CA . SER A 1 103 ? -0.239 2.875 13.094 1.00 79.69 103 SER A CA 1
ATOM 832 C C . SER A 1 103 ? 0.008 3.333 11.654 1.00 79.69 103 SER A C 1
ATOM 834 O O . SER A 1 103 ? -0.319 4.461 11.287 1.00 79.69 103 SER A O 1
ATOM 836 N N . LEU A 1 104 ? 0.526 2.439 10.815 1.00 80.62 104 LEU A N 1
ATOM 837 C CA . LEU A 1 104 ? 0.728 2.657 9.386 1.00 80.62 104 LEU A CA 1
ATOM 838 C C . LEU A 1 104 ? -0.592 2.875 8.635 1.00 80.62 104 LEU A C 1
ATOM 840 O O . LEU A 1 104 ? -0.730 3.833 7.869 1.00 80.62 104 LEU A O 1
ATOM 844 N N . ALA A 1 105 ? -1.569 1.997 8.883 1.00 79.88 105 ALA A N 1
ATOM 845 C CA . ALA A 1 105 ? -2.893 2.078 8.289 1.00 79.88 105 ALA A CA 1
ATOM 846 C C . ALA A 1 105 ? -3.588 3.384 8.689 1.00 79.88 105 ALA A C 1
ATOM 848 O O . ALA A 1 105 ? -4.134 4.067 7.828 1.00 79.88 105 ALA A O 1
ATOM 849 N N . LEU A 1 106 ? -3.481 3.778 9.963 1.00 78.31 106 LEU A N 1
ATOM 850 C CA . LEU A 1 106 ? -3.968 5.062 10.471 1.00 78.31 106 LEU A CA 1
ATOM 851 C C . LEU A 1 106 ? -3.383 6.252 9.717 1.00 78.31 106 LEU A C 1
ATOM 853 O O . LEU A 1 106 ? -4.134 7.070 9.199 1.00 78.31 106 LEU A O 1
ATOM 857 N N . ARG A 1 107 ? -2.052 6.337 9.624 1.00 81.00 107 ARG A N 1
ATOM 858 C CA . ARG A 1 107 ? -1.367 7.454 8.952 1.00 81.00 107 ARG A CA 1
ATOM 859 C C . ARG A 1 107 ? -1.718 7.535 7.470 1.00 81.00 107 ARG A C 1
ATOM 861 O O . ARG A 1 107 ? -1.923 8.623 6.941 1.00 81.00 107 ARG A O 1
ATOM 868 N N . SER A 1 108 ? -1.803 6.384 6.808 1.00 81.88 108 SER A N 1
ATOM 869 C CA . SER A 1 108 ? -2.166 6.313 5.392 1.00 81.88 108 SER A CA 1
ATOM 870 C C . SER A 1 108 ? -3.612 6.755 5.173 1.00 81.88 108 SER A C 1
ATOM 872 O O . SER A 1 108 ? -3.877 7.547 4.277 1.00 81.88 108 SER A O 1
ATOM 874 N N . LEU A 1 109 ? -4.546 6.303 6.013 1.00 78.38 109 LEU A N 1
ATOM 875 C CA . LEU A 1 109 ? -5.952 6.703 5.943 1.00 78.38 109 LEU A CA 1
ATOM 876 C C . LEU A 1 109 ? -6.162 8.182 6.268 1.00 78.38 109 LEU A C 1
ATOM 878 O O . LEU A 1 109 ? -6.896 8.849 5.552 1.00 78.38 109 LEU A O 1
ATOM 882 N N . ASP A 1 110 ? -5.502 8.705 7.299 1.00 78.50 110 ASP A N 1
ATOM 883 C CA . ASP A 1 110 ? -5.562 10.123 7.668 1.00 78.50 110 ASP A CA 1
ATOM 884 C C . ASP A 1 110 ? -5.067 11.027 6.527 1.00 78.50 110 ASP A C 1
ATOM 886 O O . ASP A 1 110 ? -5.715 12.016 6.172 1.00 78.50 110 ASP A O 1
ATOM 890 N N . MET A 1 111 ? -3.979 10.620 5.864 1.00 79.88 111 MET A N 1
ATOM 891 C CA . MET A 1 111 ? -3.481 11.285 4.661 1.00 79.88 111 MET A CA 1
ATOM 892 C C . MET A 1 111 ? -4.491 11.228 3.509 1.00 79.88 111 MET A C 1
ATOM 894 O O . MET A 1 111 ? -4.788 12.252 2.895 1.00 79.88 111 MET A O 1
ATOM 898 N N . LEU A 1 112 ? -5.043 10.044 3.220 1.00 76.62 112 LEU A N 1
ATOM 899 C CA . LEU A 1 112 ? -6.044 9.859 2.165 1.00 76.62 112 LEU A CA 1
ATOM 900 C C . LEU A 1 112 ? -7.303 10.696 2.429 1.00 76.62 112 LEU A C 1
ATOM 902 O O . LEU A 1 112 ? -7.814 11.319 1.504 1.00 76.62 112 LEU A O 1
ATOM 906 N N . CYS A 1 113 ? -7.778 10.754 3.674 1.00 73.44 113 CYS A N 1
ATOM 907 C CA . CYS A 1 113 ? -8.916 11.580 4.075 1.00 73.44 113 CYS A CA 1
ATOM 908 C C . CYS A 1 113 ? -8.624 13.075 3.922 1.00 73.44 113 CYS A C 1
ATOM 910 O O . CYS A 1 113 ? -9.486 13.798 3.432 1.00 73.44 113 CYS A O 1
ATOM 912 N N . SER A 1 114 ? -7.415 13.524 4.265 1.00 75.56 114 SER A N 1
ATOM 913 C CA . SER A 1 114 ? -6.999 14.922 4.083 1.00 75.56 114 SER A CA 1
ATOM 914 C C . SER A 1 114 ? -6.961 15.324 2.604 1.00 75.56 114 SER A C 1
ATOM 916 O O . SER A 1 114 ? -7.422 16.399 2.239 1.00 75.56 114 SER A O 1
ATOM 918 N N . GLN A 1 115 ? -6.461 14.445 1.731 1.00 71.44 115 GLN A N 1
ATOM 919 C CA . GLN A 1 115 ? -6.387 14.683 0.281 1.00 71.44 115 GLN A CA 1
ATOM 920 C C . GLN A 1 115 ? -7.744 14.564 -0.429 1.00 71.44 115 GLN A C 1
ATOM 922 O O . GLN A 1 115 ? -7.949 15.130 -1.500 1.00 71.44 115 GLN A O 1
ATOM 927 N N . LEU A 1 116 ? -8.680 13.814 0.152 1.00 68.06 116 LEU A N 1
ATOM 928 C CA . LEU A 1 116 ? -10.011 13.564 -0.406 1.00 68.06 116 LEU A CA 1
ATOM 929 C C . LEU A 1 116 ? -11.112 14.326 0.335 1.00 68.06 116 LEU A C 1
ATOM 931 O O . LEU A 1 116 ? -12.287 13.991 0.173 1.00 68.06 116 LEU A O 1
ATOM 935 N N . TYR A 1 117 ? -10.742 15.352 1.106 1.00 62.34 117 TYR A N 1
ATOM 936 C CA . TYR A 1 117 ? -11.663 16.203 1.860 1.00 62.34 117 TYR A CA 1
ATOM 937 C C . TYR A 1 117 ? -12.783 16.777 0.969 1.00 62.34 117 TYR A C 1
ATOM 939 O O . TYR A 1 117 ? -13.951 16.744 1.347 1.00 62.34 117 TYR A O 1
ATOM 947 N N . ASP A 1 118 ? -12.463 17.150 -0.275 1.00 55.06 118 ASP A N 1
ATOM 948 C CA . ASP A 1 118 ? -13.429 17.688 -1.248 1.00 55.06 118 ASP A CA 1
ATOM 949 C C . ASP A 1 118 ? -14.183 16.616 -2.060 1.00 55.06 118 ASP A C 1
ATOM 951 O O . ASP A 1 118 ? -15.050 16.922 -2.879 1.00 55.06 118 ASP A O 1
ATOM 955 N N . ALA A 1 119 ? -13.850 15.332 -1.901 1.00 56.66 119 ALA A N 1
ATOM 956 C CA . ALA A 1 119 ? -14.235 14.292 -2.856 1.00 56.66 119 ALA A CA 1
ATOM 957 C C . ALA A 1 119 ? -15.554 13.553 -2.549 1.00 56.66 119 ALA A C 1
ATOM 959 O O . ALA A 1 119 ? -15.890 12.649 -3.314 1.00 56.66 119 ALA A O 1
ATOM 960 N N . GLN A 1 120 ? -16.297 13.900 -1.485 1.00 55.66 120 GLN A N 1
ATOM 961 C CA . GLN A 1 120 ? -17.559 13.227 -1.093 1.00 55.66 120 GLN A CA 1
ATOM 962 C C . GLN A 1 120 ? -17.451 11.686 -1.061 1.00 55.66 120 GLN A C 1
ATOM 964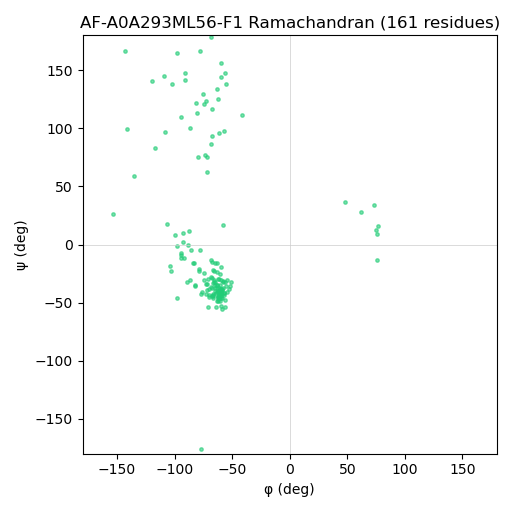 O O . GLN A 1 120 ? -18.371 10.955 -1.435 1.00 55.66 120 GLN A O 1
ATOM 969 N N . VAL A 1 121 ? -16.305 11.155 -0.629 1.00 60.38 121 VAL A N 1
ATOM 970 C CA . VAL A 1 121 ? -16.123 9.705 -0.507 1.00 60.38 121 VAL A CA 1
ATOM 971 C C . VAL A 1 121 ? -16.893 9.222 0.723 1.00 60.38 121 VAL A C 1
ATOM 973 O O . VAL A 1 121 ? -16.622 9.651 1.840 1.00 60.38 121 VAL A O 1
ATOM 976 N N . ALA A 1 122 ? -17.847 8.310 0.522 1.00 65.69 122 ALA A N 1
ATOM 977 C CA . ALA A 1 122 ? -18.575 7.639 1.601 1.00 65.69 122 ALA A CA 1
ATOM 978 C C . ALA A 1 122 ? -17.659 6.623 2.312 1.00 65.69 122 ALA A C 1
ATOM 980 O O . ALA A 1 122 ? -17.721 5.412 2.069 1.00 65.69 122 ALA A O 1
ATOM 981 N N . TRP A 1 123 ? -16.740 7.131 3.138 1.00 65.44 123 TRP A N 1
ATOM 982 C CA . TRP A 1 123 ? -15.738 6.351 3.870 1.00 65.44 123 TRP A CA 1
ATOM 983 C C . TRP A 1 123 ? -16.363 5.313 4.806 1.00 65.44 123 TRP A C 1
ATOM 985 O O . TRP A 1 123 ? -15.807 4.229 4.983 1.00 65.44 123 TRP A O 1
ATOM 995 N N . ASP A 1 124 ? -17.554 5.596 5.331 1.00 60.91 124 ASP A N 1
ATOM 996 C CA . ASP A 1 124 ? -18.382 4.670 6.106 1.00 60.91 124 ASP A CA 1
ATOM 997 C C . ASP A 1 124 ? -18.737 3.397 5.316 1.00 60.91 124 ASP A C 1
ATOM 999 O O . ASP A 1 124 ? -18.704 2.294 5.869 1.00 60.91 124 ASP A O 1
ATOM 1003 N N . LYS A 1 125 ? -19.009 3.534 4.011 1.00 65.62 125 LYS A N 1
ATOM 1004 C CA . LYS A 1 125 ? -19.330 2.417 3.107 1.00 65.62 125 LYS A CA 1
ATOM 1005 C C . LYS A 1 125 ? -18.087 1.709 2.588 1.00 65.62 125 LYS A C 1
ATOM 1007 O O . LYS A 1 125 ? -18.115 0.496 2.400 1.00 65.62 125 LYS A O 1
ATOM 1012 N N . GLN A 1 126 ? -17.013 2.456 2.336 1.00 65.06 126 GLN A N 1
ATOM 1013 C CA . GLN A 1 126 ? -15.761 1.901 1.812 1.00 65.06 126 GLN A CA 1
ATOM 1014 C C . GLN A 1 126 ? -14.974 1.135 2.884 1.00 65.06 126 GLN A C 1
ATOM 1016 O O . GLN A 1 126 ? -14.278 0.174 2.563 1.00 65.06 126 GLN A O 1
ATOM 1021 N N . LEU A 1 127 ? -15.093 1.532 4.157 1.00 68.69 127 LEU A N 1
ATOM 1022 C CA . LEU A 1 127 ? -14.308 0.993 5.271 1.00 68.69 127 LEU A CA 1
ATOM 1023 C C . LEU A 1 127 ? -15.170 0.691 6.517 1.00 68.69 127 LEU A C 1
ATOM 1025 O O . LEU A 1 127 ? -14.897 1.196 7.611 1.00 68.69 127 LEU A O 1
ATOM 1029 N N . PRO A 1 128 ? -16.195 -0.177 6.413 1.00 65.81 128 PRO A N 1
ATOM 1030 C CA . PRO A 1 128 ? -17.148 -0.411 7.501 1.00 65.81 128 PRO A CA 1
ATOM 1031 C C . PRO A 1 128 ? -16.503 -1.047 8.741 1.00 65.81 128 PRO A C 1
ATOM 1033 O O . PRO A 1 128 ? -16.903 -0.773 9.875 1.00 65.81 128 PRO A O 1
ATOM 1036 N N . ALA A 1 129 ? -15.482 -1.886 8.552 1.00 63.56 129 ALA A N 1
ATOM 1037 C CA . ALA A 1 129 ? -14.780 -2.532 9.656 1.00 63.56 129 ALA A CA 1
ATOM 1038 C C . ALA A 1 129 ? -13.821 -1.573 10.384 1.00 63.56 129 ALA A C 1
ATOM 1040 O O . ALA A 1 129 ? -13.827 -1.555 11.616 1.00 63.56 129 ALA A O 1
ATOM 1041 N N . ILE A 1 130 ? -13.087 -0.722 9.660 1.00 65.25 130 ILE A N 1
ATOM 1042 C CA . ILE A 1 130 ? -12.279 0.349 10.265 1.00 65.25 130 ILE A CA 1
ATOM 1043 C C . ILE A 1 130 ? -13.184 1.334 11.006 1.00 65.25 130 ILE A C 1
ATOM 1045 O O . ILE A 1 130 ? -12.915 1.644 12.162 1.00 65.25 130 ILE A O 1
ATOM 1049 N N . SER A 1 131 ? -14.311 1.736 10.409 1.00 63.97 131 SER A N 1
ATOM 1050 C CA . SER A 1 131 ? -15.300 2.602 11.064 1.00 63.97 131 SER A CA 1
ATOM 1051 C C . SER A 1 131 ? -15.797 2.021 12.387 1.00 63.97 131 SER A C 1
ATOM 1053 O O . SER A 1 131 ? -15.798 2.694 13.420 1.00 63.97 131 SER A O 1
ATOM 1055 N N . ARG A 1 132 ? -16.164 0.734 12.393 1.00 64.62 132 ARG A N 1
ATOM 1056 C CA . ARG A 1 132 ? -16.600 0.030 13.606 1.00 64.62 132 ARG A CA 1
ATOM 1057 C C . ARG A 1 132 ? -15.495 -0.054 14.661 1.00 64.62 132 ARG A C 1
ATOM 1059 O O . ARG A 1 132 ? -15.810 -0.013 15.847 1.00 64.62 132 ARG A O 1
ATOM 1066 N N . ASN A 1 133 ? -14.238 -0.191 14.249 1.00 62.47 133 ASN A N 1
ATOM 1067 C CA . ASN A 1 133 ? -13.102 -0.280 15.163 1.00 62.47 133 ASN A CA 1
ATOM 1068 C C . ASN A 1 133 ? -12.715 1.086 15.736 1.00 62.47 133 ASN A C 1
ATOM 1070 O O . ASN A 1 133 ? -12.545 1.172 16.944 1.00 62.47 133 ASN A O 1
ATOM 1074 N N . ILE A 1 134 ? -12.688 2.150 14.928 1.00 63.81 134 ILE A N 1
ATOM 1075 C CA . ILE A 1 134 ? -12.486 3.538 15.382 1.00 63.81 134 ILE A CA 1
ATOM 1076 C C . ILE A 1 134 ? -13.543 3.931 16.421 1.00 63.81 134 ILE A C 1
ATOM 1078 O O . ILE A 1 134 ? -13.223 4.509 17.453 1.00 63.81 134 ILE A O 1
ATOM 1082 N N . LYS A 1 135 ? -14.807 3.548 16.201 1.00 63.38 135 LYS A N 1
ATOM 1083 C CA . LYS A 1 135 ? -15.894 3.781 17.170 1.00 63.38 135 LYS A CA 1
ATOM 1084 C C . LYS A 1 135 ? -15.692 3.056 18.508 1.00 63.38 135 LYS A C 1
ATOM 1086 O O . LYS A 1 135 ? -16.286 3.452 19.505 1.00 63.38 135 LYS A O 1
ATOM 1091 N N . LYS A 1 136 ? -14.909 1.973 18.536 1.00 62.81 136 LYS A N 1
ATOM 1092 C CA . LYS A 1 136 ? -14.666 1.141 19.728 1.00 62.81 136 LYS A CA 1
ATOM 1093 C C . LYS A 1 136 ? -13.365 1.495 20.440 1.00 62.81 136 LYS A C 1
ATOM 1095 O O . LYS A 1 136 ? -13.334 1.586 21.663 1.00 62.81 136 LYS A O 1
ATOM 1100 N N . GLU A 1 137 ? -12.289 1.652 19.683 1.00 58.72 137 GLU A N 1
ATOM 1101 C CA . GLU A 1 137 ? -10.975 2.027 20.180 1.00 58.72 137 GLU A CA 1
ATOM 1102 C C . GLU A 1 137 ? -10.928 3.563 20.239 1.00 58.72 137 GLU A C 1
ATOM 1104 O O . GLU A 1 137 ? -10.698 4.215 19.227 1.00 58.72 137 GLU A O 1
ATOM 1109 N N . ARG A 1 138 ? -11.117 4.158 21.433 1.00 53.75 138 ARG A N 1
ATOM 1110 C CA . ARG A 1 138 ? -10.973 5.611 21.734 1.00 53.75 138 ARG A CA 1
ATOM 1111 C C . ARG A 1 138 ? -9.570 6.194 21.421 1.00 53.75 138 ARG A C 1
ATOM 1113 O O . ARG A 1 138 ? -9.204 7.240 21.945 1.00 53.75 138 ARG A O 1
ATOM 1120 N N . VAL A 1 139 ? -8.758 5.497 20.630 1.00 51.94 139 VAL A N 1
ATOM 1121 C CA . VAL A 1 139 ? -7.318 5.704 20.422 1.00 51.94 139 VAL A CA 1
ATOM 1122 C C . VAL A 1 139 ? -7.030 6.792 19.380 1.00 51.94 139 VAL A C 1
ATOM 1124 O O . VAL A 1 139 ? -5.937 7.344 19.364 1.00 51.94 139 VAL A O 1
ATOM 1127 N N . VAL A 1 140 ? -8.008 7.188 18.564 1.00 51.81 140 VAL A N 1
ATOM 1128 C CA . VAL A 1 140 ? -7.872 8.318 17.630 1.00 51.81 140 VAL A CA 1
ATOM 1129 C C . VAL A 1 140 ? -8.863 9.413 18.009 1.00 51.81 140 VAL A C 1
ATOM 1131 O O . VAL A 1 140 ? -9.957 9.496 17.472 1.00 51.81 140 VAL A O 1
ATOM 1134 N N . LEU A 1 141 ? -8.504 10.255 18.978 1.00 45.72 141 LEU A N 1
ATOM 1135 C CA . LEU A 1 141 ? -9.329 11.406 19.373 1.00 45.72 141 LEU A CA 1
ATOM 1136 C C . LEU A 1 141 ? -8.965 12.716 18.646 1.00 45.72 141 LEU A C 1
ATOM 1138 O O . LEU A 1 141 ? -9.486 13.758 19.014 1.00 45.72 141 LEU A O 1
ATOM 1142 N N . ALA A 1 142 ? -8.111 12.695 17.613 1.00 52.44 142 ALA A N 1
ATOM 1143 C CA . ALA A 1 142 ? -7.676 13.933 16.943 1.00 52.44 142 ALA A CA 1
ATOM 1144 C C . ALA A 1 142 ? -7.249 13.776 15.464 1.00 52.44 142 ALA A C 1
ATOM 1146 O O . ALA A 1 142 ? -6.417 14.537 14.984 1.00 52.44 142 ALA A O 1
ATOM 1147 N N . SER A 1 143 ? -7.752 12.771 14.741 1.00 62.56 143 SER A N 1
ATOM 1148 C CA . SER A 1 143 ? -7.367 12.514 13.340 1.00 62.56 143 SER A CA 1
ATOM 1149 C C . SER A 1 143 ? -8.508 12.856 12.379 1.00 62.56 143 SER A C 1
ATOM 1151 O O . SER A 1 143 ? -9.681 12.627 12.690 1.00 62.56 143 SER A O 1
ATOM 1153 N N . VAL A 1 144 ? -8.165 13.370 11.195 1.00 63.22 144 VAL A N 1
ATOM 1154 C CA . VAL A 1 144 ? -9.091 13.740 10.108 1.00 63.22 144 VAL A CA 1
ATOM 1155 C C . VAL A 1 144 ? -9.964 12.548 9.702 1.00 63.22 144 VAL A C 1
ATOM 1157 O O . VAL A 1 144 ? -11.142 12.707 9.382 1.00 63.22 144 VAL A O 1
ATOM 1160 N N . LEU A 1 145 ? -9.422 11.331 9.811 1.00 64.06 145 LEU A N 1
ATOM 1161 C CA . LEU A 1 145 ? -10.150 10.080 9.598 1.00 64.06 145 LEU A CA 1
ATOM 1162 C C . LEU A 1 145 ? -11.346 9.916 10.549 1.00 64.06 145 LEU A C 1
ATOM 1164 O O . LEU A 1 145 ? -12.400 9.452 10.121 1.00 64.06 145 LEU A O 1
ATOM 1168 N N . CYS A 1 146 ? -11.223 10.298 11.824 1.00 61.75 146 CYS A N 1
ATOM 1169 C CA . CYS A 1 146 ? -12.331 10.190 12.776 1.00 61.75 146 CYS A CA 1
ATOM 1170 C C . CYS A 1 146 ? -13.473 11.133 12.425 1.00 61.75 146 CYS A C 1
ATOM 1172 O O . CYS A 1 146 ? -14.625 10.704 12.426 1.00 61.75 146 CYS A O 1
ATOM 1174 N N . HIS A 1 147 ? -13.158 12.373 12.052 1.00 64.62 147 HIS A N 1
ATOM 1175 C CA . HIS A 1 147 ? -14.160 13.326 11.579 1.00 64.62 147 HIS A CA 1
ATOM 1176 C C . HIS A 1 147 ? -14.854 12.815 10.306 1.00 64.62 147 HIS A C 1
ATOM 1178 O O . HIS A 1 147 ? -16.084 12.776 10.248 1.00 64.62 147 HIS A O 1
ATOM 1184 N N . ALA A 1 148 ? -14.083 12.311 9.336 1.00 63.66 148 ALA A N 1
ATOM 1185 C CA . ALA A 1 148 ? -14.611 11.762 8.085 1.00 63.66 148 ALA A CA 1
ATOM 1186 C C . ALA A 1 148 ? -15.505 10.520 8.287 1.00 63.66 148 ALA A C 1
ATOM 1188 O O . ALA A 1 148 ? -16.471 10.320 7.553 1.00 63.66 148 ALA A O 1
ATOM 1189 N N . VAL A 1 149 ? -15.197 9.677 9.276 1.00 62.94 149 VAL A N 1
ATOM 1190 C CA . VAL A 1 149 ? -15.910 8.417 9.549 1.00 62.94 149 VAL A CA 1
ATOM 1191 C C . VAL A 1 149 ? -17.129 8.600 10.460 1.00 62.94 149 VAL A C 1
ATOM 1193 O O . VAL A 1 149 ? -18.087 7.825 10.364 1.00 62.94 149 VAL A O 1
ATOM 1196 N N . MET A 1 150 ? -17.099 9.577 11.368 1.00 60.03 150 MET A N 1
ATOM 1197 C CA . MET A 1 150 ? -18.197 9.855 12.303 1.00 60.03 150 MET A CA 1
ATOM 1198 C C . MET A 1 150 ? -19.289 10.736 11.690 1.00 60.03 150 MET A C 1
ATOM 1200 O O . MET A 1 150 ? -20.405 10.737 12.200 1.00 60.03 150 MET A O 1
ATOM 1204 N N . GLY A 1 151 ? -19.007 11.407 10.569 1.00 57.25 151 GLY A N 1
ATOM 1205 C CA . GLY A 1 151 ? -19.986 12.245 9.878 1.00 57.25 151 GLY A CA 1
ATOM 1206 C C . GLY A 1 151 ? -20.224 13.596 10.553 1.00 57.25 151 GLY A C 1
ATOM 1207 O O . GLY A 1 151 ? -21.195 14.268 10.213 1.00 57.25 151 GLY A O 1
ATOM 1208 N N . ASP A 1 152 ? -19.341 14.014 11.465 1.00 45.84 152 ASP A N 1
ATOM 1209 C CA . ASP A 1 152 ? -19.372 15.357 12.042 1.00 45.84 152 ASP A CA 1
ATOM 1210 C C . ASP A 1 152 ? -18.871 16.367 11.003 1.00 45.84 152 ASP A C 1
ATOM 1212 O O . ASP A 1 152 ? -17.754 16.877 11.064 1.00 45.84 152 ASP A O 1
ATOM 1216 N N . PHE A 1 153 ? -19.736 16.694 10.044 1.00 44.75 153 PHE A N 1
ATOM 1217 C CA . PHE A 1 153 ? -19.678 17.952 9.304 1.00 44.75 153 PHE A CA 1
ATOM 1218 C C . PHE A 1 153 ? -20.124 19.094 10.226 1.00 44.75 153 PHE A C 1
ATOM 1220 O O . PHE A 1 153 ? -21.124 19.764 9.982 1.00 44.75 153 PHE A O 1
ATOM 1227 N N . SER A 1 154 ? -19.382 19.311 11.308 1.00 34.72 154 SER A N 1
ATOM 1228 C CA . SER A 1 154 ? -19.407 20.573 12.038 1.00 34.72 154 SER A CA 1
ATOM 1229 C C . SER A 1 154 ? -18.090 21.267 11.750 1.00 34.72 154 SER A C 1
ATOM 1231 O O . SER A 1 154 ? -17.050 20.960 12.322 1.00 34.72 154 SER A O 1
ATOM 1233 N N . VAL A 1 155 ? -18.157 22.163 10.771 1.00 40.81 155 VAL A N 1
ATOM 1234 C CA . VAL A 1 155 ? -17.114 23.118 10.424 1.00 40.81 155 VAL A CA 1
ATOM 1235 C C . VAL A 1 155 ? -16.805 23.954 11.665 1.00 40.81 155 VAL A C 1
ATOM 1237 O O . VAL A 1 155 ? -17.490 24.942 11.924 1.00 40.81 155 VAL A O 1
ATOM 1240 N N . GLU A 1 156 ? -15.760 23.611 12.410 1.00 34.62 156 GLU A N 1
ATOM 1241 C CA . GLU A 1 156 ? -15.013 24.633 13.133 1.00 34.62 156 GLU A CA 1
ATOM 1242 C C . GLU A 1 156 ? -13.836 25.064 12.270 1.00 34.62 156 GLU A C 1
ATOM 1244 O O . GLU A 1 156 ? -12.902 24.324 11.969 1.00 34.62 156 GLU A O 1
ATOM 1249 N N . ARG A 1 157 ? -13.987 26.301 11.799 1.00 42.19 157 ARG A N 1
ATOM 1250 C CA . ARG A 1 157 ? -13.021 27.112 11.076 1.00 42.19 157 ARG A CA 1
ATOM 1251 C C . ARG A 1 157 ? -11.644 26.954 11.721 1.00 42.19 157 ARG A C 1
ATOM 1253 O O . ARG A 1 157 ? -11.403 27.511 12.789 1.00 42.19 157 ARG A O 1
ATOM 1260 N N . LEU A 1 158 ? -10.715 26.307 11.025 1.00 34.16 158 LEU A N 1
ATOM 1261 C CA . LEU A 1 158 ? -9.309 26.667 11.169 1.00 34.16 158 LEU A CA 1
ATOM 1262 C C . LEU A 1 158 ? -9.161 28.058 10.548 1.00 34.16 158 LEU A C 1
ATOM 1264 O O . LEU A 1 158 ? -8.917 28.209 9.353 1.00 34.16 158 LEU A O 1
ATOM 1268 N N . ALA A 1 159 ? -9.420 29.082 11.361 1.00 29.22 159 ALA A N 1
ATOM 1269 C CA . ALA A 1 159 ? -8.927 30.417 11.082 1.00 29.22 159 ALA A CA 1
ATOM 1270 C C . ALA A 1 159 ? -7.397 30.326 10.924 1.00 29.22 159 ALA A C 1
ATOM 1272 O O . ALA A 1 159 ? -6.758 29.599 11.693 1.00 29.22 159 ALA A O 1
ATOM 1273 N N . PRO A 1 160 ? -6.795 31.014 9.942 1.00 34.72 160 PRO A N 1
ATOM 1274 C CA . PRO A 1 160 ? -5.347 31.071 9.846 1.00 34.72 160 PRO A CA 1
ATOM 1275 C C . PRO A 1 160 ? -4.807 31.751 11.108 1.00 34.72 160 PRO A C 1
ATOM 1277 O O . PRO A 1 160 ? -5.231 32.851 11.459 1.00 34.72 160 PRO A O 1
ATOM 1280 N N . CYS A 1 161 ? -3.895 31.076 11.811 1.00 31.52 161 CYS A N 1
ATOM 1281 C CA . CYS A 1 161 ? -3.070 31.703 12.836 1.00 31.52 161 CYS A CA 1
ATOM 1282 C C . CYS A 1 161 ? -2.219 32.793 12.169 1.00 31.52 161 CYS A C 1
ATOM 1284 O O . CYS A 1 161 ? -1.166 32.500 11.611 1.00 31.52 161 CYS A O 1
ATOM 1286 N N . GLU A 1 162 ? -2.684 34.038 12.217 1.00 31.94 162 GLU A N 1
ATOM 1287 C CA . GLU A 1 162 ? -1.820 35.210 12.114 1.00 31.94 162 GLU A CA 1
ATOM 1288 C C . GLU A 1 162 ? -1.213 35.459 13.492 1.00 31.94 162 GLU A C 1
ATOM 1290 O O . GLU A 1 162 ? -1.982 35.659 14.430 1.00 31.94 162 GLU A O 1
ATOM 1295 N N . HIS A 1 163 ? 0.118 35.453 13.606 1.00 35.56 163 HIS A N 1
ATOM 1296 C CA . HIS A 1 163 ? 0.920 36.252 14.546 1.00 35.56 163 HIS A CA 1
ATOM 1297 C C . HIS A 1 163 ? 2.246 36.593 13.863 1.00 35.56 163 HIS A C 1
ATOM 1299 O O . HIS A 1 163 ? 2.881 35.657 13.324 1.00 35.56 163 HIS A O 1
#

pLDDT: mean 71.48, std 14.31, range [29.22, 89.06]

InterPro domains:
  IPR002110 Ankyrin repeat [PF12796] (24-89)
  IPR036770 Ankyrin repeat-containing domain superfamily [G3DSA:1.25.40.20] (2-101)
  IPR036770 Ankyrin repeat-containing domain superfamily [SSF48403] (22-89)

=== Feature glossary ===
Feature key, reading from the visual/contextual features back to the raw sequence:

Rendered structure images. Six rendered views show the 3D structure from the faces of a cube — i.e. along ±x, ±y, ±z. Rendering representation is drawn randomly per protein from cartoon (secondary-structure ribbons), sticks (backbone bonds), or molecular surface; coloring is either N→C rainbow (blue at the N-terminus through red at the C-terminus) or one color per chain.

Contact-map, Ramachandran, and PAE plots. The contact map is a binary N×N matrix image: pixel (i, j) is dark where Cα_i and Cα_j are within 8 Å and |i−j|>4. Because the |i−j|>4 filter removes local helical contacts, off-diagonal stripes parallel to the main diagonal indicate parallel β-sheets; stripes perpendicular to it indicate antiparallel β-sheets. The Ramachandran plot scatters every residue's (φ, ψ) pair against the sterically allowed regions. The PAE heatmap renders the predicted-aligned-error matrix.

InterPro / GO / CATH / organism. Database cross-references. InterPro integrates a dozen domain/family signature databases into unified entries with residue-range hits. GO terms attach function/process/location labels with evidence codes. CATH codes position the fold in a four-level structural taxonomy. Organism is the NCBI-taxonomy species name.

Nearest PDB structures. The Foldseek neighbor list gives the closest experimentally determined structures in the PDB, ranked by structural alignment. TM-score near 1 means near-identical fold; near 0.3 means only rough topology match. This is how one finds what a novel AlphaFold prediction most resembles in the solved-structure universe.

Predicted aligned error. PAE(i, j) answers: if I align the predicted and true structures on residue i, how far off (in Å) do I expect residue j to be? A block-diagonal PAE matrix with low values on the blocks and high values off-diagonal is the signature of a multi-domain protein with confidently predicted domains but uncertain inter-domain orientation.

Solvent-accessible surface area. Accessible surface area quantifies burial. A residue with SASA near zero is packed into the hydrophobic core; one with SASA >100 Å² sits on the surface. Computed here via the Shrake–Rupley numerical algorithm with a 1.4 Å probe.

B-factor. B-factor (Debye–Waller factor) reflects atomic displacement in the crystal lattice. It is an experimental observable (units Å²), not a prediction; low values mean the atom is pinned down, high values mean it moves or is heterogeneous across the crystal.

pLDDT. For AlphaFold models, the B-factor field carries pLDDT — the model's own estimate of local accuracy on a 0–100 scale. Regions with pLDDT<50 should be treated as essentially unmodeled; they often correspond to intrinsically disordered segments.

Backbone torsions (φ/ψ). φ (phi) and ψ (psi) are the two rotatable backbone dihedrals per residue: φ is the C(i-1)–N–Cα–C torsion, ψ is the N–Cα–C–N(i+1) torsion, both in degrees on (−180°, 180°]. α-helical residues cluster near (−60°, −45°); β-strand residues near (−120°, +130°). A Ramachandran plot is simply a scatter of (φ, ψ) for every residue.

Radius of gyration, Cα contacts, bounding box. Radius of gyration (Rg) is the root-mean-square distance of Cα atoms from their centroid — a single number for overall size and compactness. A globular domain of N residues has Rg ≈ 2.2·N^0.38 Å; an extended or disordered chain has a much larger Rg. The Cα contact count is the number of residue pairs whose Cα atoms are within 8 Å and are more than four positions apart in sequence — a standard proxy for tertiary packing density. The bounding box is the smallest axis-aligned box enclosing all Cα atoms.

Secondary structure (3-state, P-SEA). Three-state secondary structure (P-SEA) collapses the eight DSSP classes into helix (a), strand (b), and coil (c). P-SEA assigns these from Cα geometry alone — distances and angles — without requiring backbone oxygens, so it works on any Cα trace.

Secondary structure (8-state, DSSP). DSSP 8-state secondary structure assigns each residue one of H (α-helix), G (3₁₀-helix), I (π-helix), E (extended β-strand), B (isolated β-bridge), T (hydrogen-bonded turn), S (bend), or '-' (coil). The assignment is computed from backbone hydrogen-bond geometry via the Kabsch–Sander algorithm.

Foldseek 3Di. A 3Di character summarizes, for each residue, the relative orientation of the Cα frame of its nearest spatial neighbor. Because it encodes fold topology rather than chemistry, 3Di alignments detect remote structural similarity that sequence alignment misses.

mmCIF coordinates. The mmCIF block holds the 3D Cartesian coordinates of each backbone atom (N, Cα, C, O) in ångströms. mmCIF is the PDB's canonical archive format — a tagged-loop text representation of the atomic model.

Sequence. Sequence gives the chain of amino acids in standard one-letter code (A=alanine, C=cysteine, …, Y=tyrosine), read N→C. It is the only feature that is directly encoded by the gene; all structural features are derived from the folded form of this sequence.